Protein AF-A0A496ZMW5-F1 (afdb_monomer_lite)

Secondary structure (DSSP, 8-state):
-HHHHHHHHHHHHHHTT-------------PPPEEEEETTEEEEE-TT-B--PPTTSB---B-----PPPTT-----------S--PPPS---BPBPPPP--TT--SPPPP--

Radius of gyration: 25.88 Å; chains: 1; bounding box: 64×38×68 Å

Structure (mmCIF, N/CA/C/O backbone):
data_AF-A0A496ZMW5-F1
#
_entry.id   AF-A0A496ZMW5-F1
#
loop_
_atom_site.group_PDB
_atom_site.id
_atom_site.type_symbol
_atom_site.label_atom_id
_atom_site.label_alt_id
_atom_site.label_comp_id
_atom_site.label_asym_id
_atom_site.label_entity_id
_atom_site.label_seq_id
_atom_site.pdbx_PDB_ins_code
_atom_site.Cartn_x
_atom_site.Cartn_y
_atom_site.Cartn_z
_atom_site.occupancy
_atom_site.B_iso_or_equiv
_atom_site.auth_seq_id
_atom_site.auth_comp_id
_atom_site.auth_asym_id
_atom_site.auth_atom_id
_atom_site.pdbx_PDB_model_num
ATOM 1 N N . MET A 1 1 ? -42.499 6.855 49.087 1.00 63.47 1 MET A N 1
ATOM 2 C CA . MET A 1 1 ? -41.983 5.873 48.098 1.00 63.47 1 MET A CA 1
ATOM 3 C C . MET A 1 1 ? -41.875 6.450 46.686 1.00 63.47 1 MET A C 1
ATOM 5 O O . MET A 1 1 ? -40.807 6.324 46.108 1.00 63.47 1 MET A O 1
ATOM 9 N N . LYS A 1 2 ? -42.891 7.157 46.163 1.00 68.12 2 LYS A N 1
ATOM 10 C CA . LYS A 1 2 ? -42.896 7.725 44.794 1.00 68.12 2 LYS A CA 1
ATOM 11 C C . LYS A 1 2 ? -41.711 8.662 44.465 1.00 68.12 2 LYS A C 1
ATOM 13 O O . LYS A 1 2 ? -41.070 8.460 43.444 1.00 68.12 2 LYS A O 1
ATOM 18 N N . CYS A 1 3 ? -41.337 9.591 45.359 1.00 74.06 3 CYS A N 1
ATOM 19 C CA . CYS A 1 3 ? -40.168 10.468 45.137 1.00 74.06 3 CYS A CA 1
ATOM 20 C C . CYS A 1 3 ? -38.831 9.720 45.021 1.00 74.06 3 CYS A C 1
ATOM 22 O O . CYS A 1 3 ? -37.995 10.101 44.215 1.00 74.06 3 CYS A O 1
ATOM 24 N N . LYS A 1 4 ? -38.620 8.649 45.800 1.00 75.12 4 LYS A N 1
ATOM 25 C CA . LYS A 1 4 ? -37.361 7.882 45.761 1.00 75.12 4 LYS A CA 1
ATOM 26 C C . LYS A 1 4 ? -37.216 7.093 44.453 1.00 75.12 4 LYS A C 1
ATOM 28 O O . LYS A 1 4 ? -36.113 6.963 43.941 1.00 75.12 4 LYS A O 1
ATOM 33 N N . VAL A 1 5 ? -38.337 6.617 43.903 1.00 82.50 5 VAL A N 1
ATOM 34 C CA . VAL A 1 5 ? -38.381 5.906 42.615 1.00 82.50 5 VAL A CA 1
ATOM 35 C C . VAL A 1 5 ? -38.111 6.859 41.448 1.00 82.50 5 VAL A C 1
ATOM 37 O O . VAL A 1 5 ? -37.302 6.538 40.587 1.00 82.50 5 VAL A O 1
ATOM 40 N N . LEU A 1 6 ? -38.707 8.057 41.454 1.00 83.25 6 LEU A N 1
ATOM 41 C CA . LEU A 1 6 ? -38.413 9.095 40.455 1.00 83.25 6 LEU A CA 1
ATOM 42 C C . LEU A 1 6 ? -36.934 9.511 40.460 1.00 83.25 6 LEU A C 1
ATOM 44 O O . LEU A 1 6 ? -36.353 9.720 39.399 1.00 83.25 6 LEU A O 1
ATOM 48 N N . LEU A 1 7 ? -36.315 9.574 41.641 1.00 85.62 7 LEU A N 1
ATOM 49 C CA . LEU A 1 7 ? -34.904 9.932 41.788 1.00 85.62 7 LEU A CA 1
ATOM 50 C C . LEU A 1 7 ? -33.975 8.832 41.235 1.00 85.62 7 LEU A C 1
ATOM 52 O O . LEU A 1 7 ? -33.025 9.138 40.521 1.00 85.62 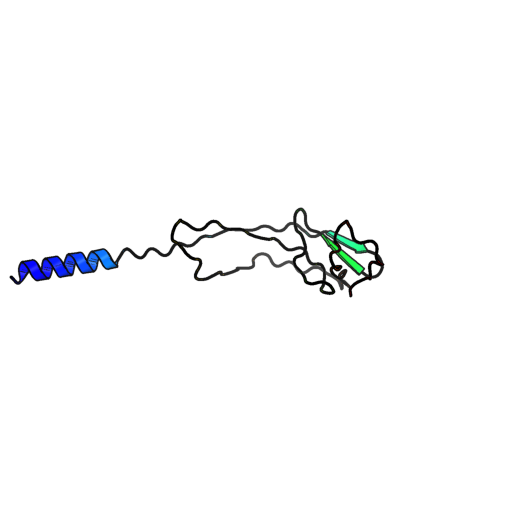7 LEU A O 1
ATOM 56 N N . LEU A 1 8 ? -34.292 7.552 41.474 1.00 84.38 8 LEU A N 1
ATOM 57 C CA . LEU A 1 8 ? -33.554 6.414 40.904 1.00 84.38 8 LEU A CA 1
ATOM 58 C C . LEU A 1 8 ? -33.661 6.342 39.374 1.00 84.38 8 LEU A C 1
ATOM 60 O O . LEU A 1 8 ? -32.657 6.093 38.710 1.00 84.38 8 LEU A O 1
ATOM 64 N N . ILE A 1 9 ? -34.846 6.603 38.812 1.00 84.69 9 ILE A N 1
ATOM 65 C CA . ILE A 1 9 ? -35.045 6.662 37.355 1.00 84.69 9 ILE A CA 1
ATOM 66 C C . ILE A 1 9 ? -34.234 7.814 36.755 1.00 84.69 9 ILE A C 1
ATOM 68 O O . ILE A 1 9 ? -33.583 7.623 35.734 1.00 84.69 9 ILE A O 1
ATOM 72 N N . GLY A 1 10 ? -34.217 8.980 37.411 1.00 84.19 10 GLY A N 1
ATOM 73 C CA . GLY A 1 10 ? -33.414 10.127 36.984 1.00 84.19 10 GLY A CA 1
ATOM 74 C C . GLY A 1 10 ? -31.915 9.821 36.941 1.00 84.19 10 GLY A C 1
ATOM 75 O O . GLY A 1 10 ? -31.271 10.098 35.933 1.00 84.19 10 GLY A O 1
ATOM 76 N N . ILE A 1 11 ? -31.374 9.176 37.982 1.00 82.75 11 ILE A N 1
ATOM 77 C CA . ILE A 1 11 ? -29.957 8.770 38.032 1.00 82.75 11 ILE A CA 1
ATOM 78 C C . ILE A 1 11 ? -29.634 7.770 36.912 1.00 82.75 11 ILE A C 1
ATOM 80 O O . ILE A 1 11 ? -28.630 7.927 36.216 1.00 82.75 11 ILE A O 1
ATOM 84 N N . PHE A 1 12 ? -30.500 6.776 36.695 1.00 79.75 12 PHE A N 1
ATOM 85 C CA . PHE A 1 12 ? -30.311 5.779 35.639 1.00 79.75 12 PHE A CA 1
ATOM 86 C C . PHE A 1 12 ? -30.370 6.404 34.234 1.00 79.75 12 PHE A C 1
ATOM 88 O O . PHE A 1 12 ? -29.567 6.049 33.374 1.00 79.75 12 PHE A O 1
ATOM 95 N N . LEU A 1 13 ? -31.248 7.394 34.021 1.00 77.69 13 LEU A N 1
ATOM 96 C CA . LEU A 1 13 ? -31.320 8.153 32.767 1.00 77.69 13 LEU A CA 1
ATOM 97 C C . LEU A 1 13 ? -30.039 8.956 32.508 1.00 77.69 13 LEU A C 1
ATOM 99 O O . LEU A 1 13 ? -29.566 9.004 31.377 1.00 77.69 13 LEU A O 1
ATOM 103 N N . THR A 1 14 ? -29.461 9.569 33.545 1.00 72.38 14 THR A N 1
ATOM 104 C CA . THR A 1 14 ? -28.223 10.352 33.402 1.00 72.38 14 THR A CA 1
ATOM 105 C C . THR A 1 14 ? -26.984 9.487 33.163 1.00 72.38 14 THR A C 1
ATOM 107 O O . THR A 1 14 ? -26.097 9.908 32.426 1.00 72.38 14 THR A O 1
ATOM 110 N N . LEU A 1 15 ? -26.933 8.266 33.715 1.00 68.94 15 LEU A N 1
ATOM 111 C CA . LEU A 1 15 ? -25.823 7.323 33.502 1.00 68.94 15 LEU A CA 1
ATOM 112 C C . LEU A 1 15 ? -25.786 6.752 32.074 1.00 68.94 15 LEU A C 1
ATOM 114 O O . LEU A 1 15 ? -24.717 6.409 31.582 1.00 68.94 15 LEU A O 1
ATOM 118 N N . GLY A 1 16 ? -26.936 6.652 31.400 1.00 65.25 16 GLY A N 1
ATOM 119 C CA . GLY A 1 16 ? -27.018 6.136 30.029 1.00 65.25 16 GLY A CA 1
ATOM 120 C C . GLY A 1 16 ? -26.512 7.102 28.949 1.00 65.25 16 GLY A C 1
ATOM 121 O O . GLY A 1 16 ? -26.312 6.686 27.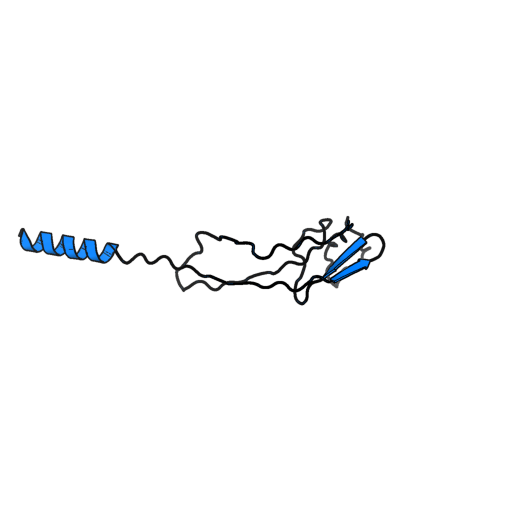812 1.00 65.25 16 GLY A O 1
ATOM 122 N N . LEU A 1 17 ? -26.294 8.380 29.282 1.00 62.75 17 LEU A N 1
ATOM 123 C CA . LEU A 1 17 ? -25.915 9.423 28.319 1.00 62.75 17 LEU A CA 1
ATOM 124 C C . LEU A 1 17 ? -24.400 9.530 28.067 1.00 62.75 17 LEU A C 1
ATOM 126 O O . LEU A 1 17 ? -23.985 10.353 27.256 1.00 62.75 17 LEU A O 1
ATOM 130 N N . THR A 1 18 ? -23.559 8.723 28.720 1.00 58.94 18 THR A N 1
ATOM 131 C CA . THR A 1 18 ? -22.090 8.849 28.629 1.00 58.94 18 THR A CA 1
ATOM 132 C C . THR A 1 18 ? -21.428 7.932 27.595 1.00 58.94 18 THR A C 1
ATOM 134 O O . THR A 1 18 ? -20.238 7.643 27.709 1.00 58.94 18 THR A O 1
ATOM 137 N N . LEU A 1 19 ? -22.153 7.465 26.576 1.00 60.53 19 LEU A N 1
ATOM 138 C CA . LEU A 1 19 ? -21.554 6.718 25.464 1.00 60.53 19 LEU A CA 1
ATOM 139 C C . LEU A 1 19 ? -20.906 7.690 24.465 1.00 60.53 19 LEU A C 1
ATOM 141 O O . LEU A 1 19 ? -21.515 8.079 23.471 1.00 60.53 19 LEU A O 1
ATOM 145 N N . PHE A 1 20 ? -19.666 8.099 24.735 1.00 63.97 20 PHE A N 1
ATOM 146 C CA . PHE A 1 20 ? -18.839 8.811 23.761 1.00 63.97 20 PHE A CA 1
ATOM 147 C C . PHE A 1 20 ? -18.140 7.795 22.853 1.00 63.97 20 PHE A C 1
ATOM 149 O O . PHE A 1 20 ? -17.287 7.041 23.309 1.00 63.97 20 PHE A O 1
ATOM 156 N N . ALA A 1 21 ? -18.503 7.765 21.570 1.00 70.81 21 ALA A N 1
ATOM 157 C CA . ALA A 1 21 ? -17.736 7.046 20.558 1.00 70.81 21 ALA A CA 1
ATOM 158 C C . ALA A 1 21 ? -16.560 7.926 20.104 1.00 70.81 21 ALA A C 1
ATOM 160 O O . ALA A 1 21 ? -16.773 9.015 19.566 1.00 70.81 21 ALA A O 1
ATOM 161 N N . GLY A 1 22 ? -15.327 7.474 20.343 1.00 82.50 22 GLY A N 1
ATOM 162 C CA . GLY A 1 22 ? -14.121 8.144 19.863 1.00 82.50 22 GLY A CA 1
ATOM 163 C C . GLY A 1 22 ? -13.987 8.039 18.342 1.00 82.50 22 GLY A C 1
ATOM 164 O O . GLY A 1 22 ? -14.265 6.998 17.752 1.00 82.50 22 GLY A O 1
ATOM 165 N N . THR A 1 23 ? -13.559 9.122 17.690 1.00 90.31 23 THR A N 1
ATOM 166 C CA . THR A 1 23 ? -13.142 9.106 16.279 1.00 90.31 23 THR A CA 1
ATOM 167 C C . THR A 1 23 ? -11.698 9.576 16.194 1.00 90.31 23 THR A C 1
ATOM 169 O O . THR A 1 23 ? -11.343 10.608 16.761 1.00 90.31 23 THR A O 1
ATOM 172 N N . ILE A 1 24 ? -10.868 8.809 15.491 1.00 91.38 24 ILE A N 1
ATOM 173 C CA . ILE A 1 24 ? -9.470 9.143 15.226 1.00 91.38 24 ILE A CA 1
ATOM 174 C C . ILE A 1 24 ? -9.367 9.554 13.760 1.00 91.38 24 ILE A C 1
ATOM 176 O O . ILE A 1 24 ? -9.637 8.749 12.869 1.00 91.38 24 ILE A O 1
ATOM 180 N N . GLU A 1 25 ? -8.954 10.796 13.512 1.00 93.88 25 GLU A N 1
ATOM 181 C CA . GLU A 1 25 ? -8.761 11.325 12.163 1.00 93.88 25 GLU A CA 1
ATOM 182 C C . GLU A 1 25 ? -7.282 11.596 11.890 1.00 93.88 25 GLU A C 1
ATOM 184 O O . GLU A 1 25 ? -6.605 12.287 12.652 1.00 93.88 25 GLU A O 1
ATOM 189 N N . HIS A 1 26 ? -6.785 11.079 10.766 1.00 94.69 26 HIS A N 1
ATOM 190 C CA . HIS A 1 26 ? -5.438 11.358 10.280 1.00 94.69 26 HIS A CA 1
ATOM 191 C C . HIS A 1 26 ? -5.459 11.728 8.802 1.00 94.69 26 HIS A C 1
ATOM 193 O O . HIS A 1 26 ? -6.100 11.069 7.983 1.00 94.69 26 HIS A O 1
ATOM 199 N N . LEU A 1 27 ? -4.703 12.772 8.463 1.00 94.88 27 LEU A N 1
ATOM 200 C CA . LEU A 1 27 ? -4.460 13.185 7.089 1.00 94.88 27 LEU A CA 1
ATOM 201 C C . LEU A 1 27 ? -3.104 12.651 6.624 1.00 94.88 27 LEU A C 1
ATOM 203 O O . LEU A 1 27 ? -2.080 12.883 7.268 1.00 94.88 27 LEU A O 1
ATOM 207 N N . TYR A 1 28 ? -3.097 11.967 5.481 1.00 93.50 28 TYR A N 1
ATOM 208 C CA . TYR A 1 28 ? -1.880 11.467 4.852 1.00 93.50 28 TYR A CA 1
ATOM 209 C C . TYR A 1 28 ? -1.630 12.174 3.529 1.00 93.50 28 TYR A C 1
ATOM 211 O O . TYR A 1 28 ? -2.522 12.287 2.691 1.00 93.50 28 TYR A O 1
ATOM 219 N N . HIS A 1 29 ? -0.382 12.589 3.339 1.00 91.31 29 HIS A N 1
ATOM 220 C CA . HIS A 1 29 ? 0.106 13.144 2.085 1.00 91.31 29 HIS A CA 1
ATOM 221 C C . HIS A 1 29 ? 0.959 12.120 1.336 1.00 91.31 29 HIS A C 1
ATOM 223 O O . HIS A 1 29 ? 1.647 11.293 1.955 1.00 91.31 29 HIS A O 1
ATOM 229 N N . PHE A 1 30 ? 0.878 12.205 0.011 1.00 91.25 30 PHE A N 1
ATOM 230 C CA . PHE A 1 30 ? 1.656 11.443 -0.952 1.00 91.25 30 PHE A CA 1
ATOM 231 C C . PHE A 1 30 ? 2.371 12.438 -1.863 1.00 91.25 30 PHE A C 1
ATOM 233 O O . PHE A 1 30 ? 1.733 13.342 -2.403 1.00 91.25 30 PHE A O 1
ATOM 240 N N . ASP A 1 31 ? 3.681 12.269 -2.009 1.00 90.19 31 ASP A N 1
ATOM 241 C CA . ASP A 1 31 ? 4.481 13.060 -2.942 1.00 90.19 31 ASP A CA 1
ATOM 242 C C . ASP A 1 31 ? 4.226 12.612 -4.388 1.00 90.19 31 ASP A C 1
ATOM 244 O O . ASP A 1 31 ? 3.603 11.581 -4.631 1.00 90.19 31 ASP A O 1
ATOM 248 N N . ALA A 1 32 ? 4.722 13.357 -5.376 1.00 91.06 32 ALA A N 1
ATOM 249 C CA . ALA A 1 32 ? 4.676 12.887 -6.758 1.00 91.06 32 ALA A CA 1
ATOM 250 C C . ALA A 1 32 ? 5.505 11.589 -6.906 1.00 91.06 32 ALA A C 1
ATOM 252 O O . ALA A 1 32 ? 6.656 11.554 -6.455 1.00 91.06 32 ALA A O 1
ATOM 253 N N . PRO A 1 33 ? 4.959 10.526 -7.527 1.00 94.31 33 PRO A N 1
ATOM 254 C CA . PRO A 1 33 ? 5.710 9.300 -7.749 1.00 94.31 33 PRO A CA 1
ATOM 255 C C . PRO A 1 33 ? 6.791 9.511 -8.810 1.00 94.31 33 PRO A C 1
ATOM 257 O O . PRO A 1 33 ? 6.611 10.262 -9.771 1.00 94.31 33 PRO A O 1
ATOM 260 N N . LYS A 1 34 ? 7.906 8.798 -8.667 1.00 95.00 34 LYS A N 1
ATOM 261 C CA . LYS A 1 34 ? 8.902 8.647 -9.729 1.00 95.00 34 LYS A CA 1
ATOM 262 C C . LYS A 1 34 ? 8.556 7.403 -10.527 1.00 95.00 34 LYS A C 1
ATOM 264 O O . LYS A 1 34 ? 8.440 6.325 -9.951 1.00 95.00 34 LYS A O 1
ATOM 269 N N . ILE A 1 35 ? 8.412 7.563 -11.837 1.00 95.50 35 ILE A N 1
ATOM 270 C CA . ILE A 1 35 ? 8.192 6.455 -12.764 1.00 95.50 35 ILE A CA 1
ATOM 271 C C . ILE A 1 35 ? 9.398 6.376 -13.681 1.00 95.50 35 ILE A C 1
ATOM 273 O O . ILE A 1 35 ? 9.795 7.386 -14.265 1.00 95.50 35 ILE A O 1
ATOM 277 N N . TYR A 1 36 ? 9.992 5.196 -13.789 1.00 95.69 36 TYR A N 1
ATOM 278 C CA . TYR A 1 36 ? 11.158 4.983 -14.634 1.00 95.69 36 TYR A CA 1
ATOM 279 C C . TYR A 1 36 ? 11.134 3.583 -15.264 1.00 95.69 36 TYR A C 1
ATOM 281 O O . TYR A 1 36 ? 10.581 2.653 -14.666 1.00 95.69 36 TYR A O 1
ATOM 289 N N . PRO A 1 37 ? 11.694 3.426 -16.477 1.00 96.75 37 PRO A N 1
ATOM 290 C CA . PRO A 1 37 ? 11.775 2.130 -17.138 1.00 96.75 37 PRO A CA 1
ATOM 291 C C . PRO A 1 37 ? 12.739 1.196 -16.396 1.00 96.75 37 PRO A C 1
ATOM 293 O O . PRO A 1 37 ? 13.779 1.628 -15.892 1.00 96.75 37 PRO A O 1
ATOM 296 N N . TYR A 1 38 ? 12.390 -0.084 -16.340 1.00 96.06 38 TYR A N 1
ATOM 297 C CA . TYR A 1 38 ? 13.180 -1.158 -15.748 1.00 96.06 38 TYR A CA 1
ATOM 298 C C . TYR A 1 38 ? 12.932 -2.443 -16.547 1.00 96.06 38 TYR A C 1
ATOM 300 O O . TYR A 1 38 ? 11.861 -3.040 -16.434 1.00 96.06 38 TYR A O 1
ATOM 308 N N . ASP A 1 39 ? 13.910 -2.837 -17.364 1.00 93.81 39 ASP A N 1
ATOM 309 C CA . ASP A 1 39 ? 13.761 -3.876 -18.393 1.00 93.81 39 ASP A CA 1
ATOM 310 C C . ASP A 1 39 ? 12.521 -3.612 -19.278 1.00 93.81 39 ASP A C 1
ATOM 312 O O . ASP A 1 39 ? 12.349 -2.491 -19.762 1.00 93.81 39 ASP A O 1
ATOM 316 N N . ASP A 1 40 ? 11.642 -4.602 -19.458 1.00 95.12 40 ASP A N 1
ATOM 317 C CA . ASP A 1 40 ? 10.390 -4.491 -20.228 1.00 95.12 40 ASP A CA 1
ATOM 318 C C . ASP A 1 40 ? 9.215 -3.895 -19.416 1.00 95.12 40 ASP A C 1
ATOM 320 O O . ASP A 1 40 ? 8.054 -3.896 -19.848 1.00 95.12 40 ASP A O 1
ATOM 324 N N . TYR A 1 41 ? 9.501 -3.378 -18.218 1.00 97.44 41 TYR A N 1
ATOM 325 C CA . TYR A 1 41 ? 8.523 -2.862 -17.265 1.00 97.44 41 TYR A CA 1
AT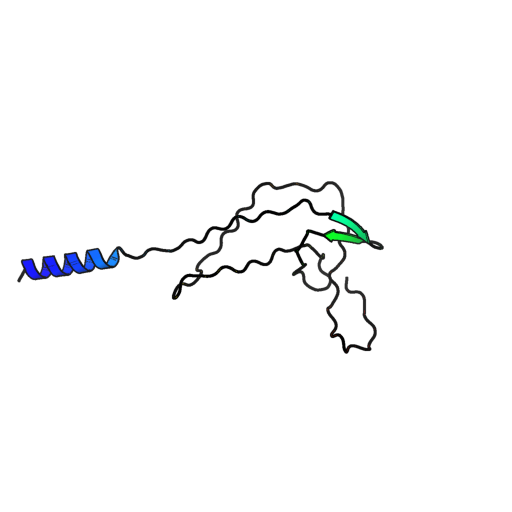OM 326 C C . TYR A 1 41 ? 8.831 -1.421 -16.840 1.00 97.44 41 TYR A C 1
ATOM 328 O O . TYR A 1 41 ? 9.815 -0.794 -17.227 1.00 97.44 41 TYR A O 1
ATOM 336 N N . HIS A 1 42 ? 7.962 -0.888 -15.990 1.00 97.75 42 HIS A N 1
ATOM 337 C CA . HIS A 1 42 ? 8.092 0.390 -15.315 1.00 97.75 42 HIS A CA 1
ATOM 338 C C . HIS A 1 42 ? 8.038 0.165 -13.811 1.00 97.75 42 HIS A C 1
ATOM 340 O O . HIS A 1 42 ? 7.165 -0.547 -13.306 1.00 97.75 42 HIS A O 1
ATOM 346 N N . LYS A 1 43 ? 8.938 0.817 -13.082 1.00 96.56 43 LYS A N 1
ATOM 347 C CA . LYS A 1 43 ? 8.875 0.890 -11.623 1.00 96.56 43 LYS A CA 1
ATOM 348 C C . LYS A 1 43 ? 8.272 2.213 -11.193 1.00 96.56 43 LYS A C 1
ATOM 350 O O . LYS A 1 43 ? 8.543 3.253 -11.794 1.00 96.56 43 LYS A O 1
ATOM 355 N N . ILE A 1 44 ? 7.454 2.150 -10.145 1.00 95.94 44 ILE A N 1
ATOM 356 C CA . ILE A 1 44 ? 6.848 3.313 -9.502 1.00 95.94 44 ILE A CA 1
ATOM 357 C C . ILE A 1 44 ? 7.372 3.388 -8.074 1.00 95.94 44 ILE A C 1
ATOM 359 O O . ILE A 1 44 ? 7.121 2.501 -7.262 1.00 95.94 44 ILE A O 1
ATOM 363 N N . GLU A 1 45 ? 8.060 4.476 -7.753 1.00 95.06 45 GLU A N 1
ATOM 364 C CA . GLU A 1 45 ? 8.626 4.705 -6.428 1.00 95.06 45 GLU A CA 1
ATOM 365 C C . GLU A 1 45 ? 8.090 5.981 -5.791 1.00 95.06 45 GLU A C 1
ATOM 367 O O . GLU A 1 45 ? 7.924 7.019 -6.436 1.00 95.06 45 GLU A O 1
ATOM 372 N N . MET A 1 46 ? 7.864 5.910 -4.482 1.00 95.19 46 MET A N 1
ATOM 373 C CA . MET A 1 46 ? 7.534 7.049 -3.633 1.00 95.19 46 MET A CA 1
ATOM 374 C C . MET A 1 46 ? 8.376 6.961 -2.362 1.00 95.19 46 MET A C 1
ATOM 376 O O . MET A 1 46 ? 8.546 5.880 -1.798 1.00 95.19 46 MET A O 1
ATOM 380 N N . ASN A 1 47 ? 8.910 8.096 -1.910 1.00 91.88 47 ASN A N 1
ATOM 381 C CA . ASN A 1 47 ? 9.854 8.138 -0.795 1.00 91.88 47 ASN A CA 1
ATOM 382 C C . ASN A 1 47 ? 9.264 7.502 0.474 1.00 91.88 47 ASN A C 1
ATOM 384 O O . ASN A 1 47 ? 8.262 7.976 1.003 1.00 91.88 47 ASN A O 1
ATOM 388 N N . GLY A 1 48 ? 9.918 6.457 0.987 1.00 90.50 48 GLY A N 1
ATOM 389 C CA . GLY A 1 48 ? 9.525 5.792 2.234 1.00 90.50 48 GLY A CA 1
ATOM 390 C C . GLY A 1 48 ? 8.286 4.896 2.133 1.00 90.50 48 GLY A C 1
ATOM 391 O O . GLY A 1 48 ? 7.781 4.458 3.165 1.00 90.50 48 GLY A O 1
ATOM 392 N N . LEU A 1 49 ? 7.785 4.621 0.925 1.00 95.12 49 LEU A N 1
ATOM 393 C CA . LEU A 1 49 ? 6.702 3.665 0.701 1.00 95.12 49 LEU A CA 1
ATOM 394 C C . LEU A 1 49 ? 7.265 2.338 0.188 1.00 95.12 49 LEU A C 1
ATOM 396 O O . LEU A 1 49 ? 8.268 2.300 -0.518 1.00 95.12 49 LEU A O 1
ATOM 400 N N . MET A 1 50 ? 6.586 1.246 0.532 1.00 92.38 50 MET A N 1
ATOM 401 C CA . MET A 1 50 ? 6.913 -0.107 0.075 1.00 92.38 50 MET A CA 1
ATOM 402 C C . MET A 1 50 ? 5.671 -0.755 -0.527 1.00 92.38 50 MET A C 1
ATOM 404 O O . MET A 1 50 ? 4.549 -0.388 -0.179 1.00 92.38 50 MET A O 1
ATOM 408 N N . SER A 1 51 ? 5.845 -1.736 -1.409 1.00 93.94 51 SER A N 1
ATOM 409 C CA . SER A 1 51 ? 4.706 -2.464 -1.965 1.00 93.94 51 SER A CA 1
ATOM 410 C C . SER A 1 51 ? 4.201 -3.557 -1.023 1.00 93.94 51 SER A C 1
ATOM 412 O O . SER A 1 51 ? 4.963 -4.407 -0.552 1.00 93.94 51 SER A O 1
ATOM 414 N N . ILE A 1 52 ? 2.884 -3.597 -0.816 1.00 94.19 52 ILE A N 1
ATOM 415 C CA . ILE A 1 52 ? 2.189 -4.678 -0.098 1.00 94.19 52 ILE A CA 1
ATOM 416 C C . ILE A 1 52 ? 1.475 -5.659 -1.040 1.00 94.19 52 ILE A C 1
ATOM 418 O O . ILE A 1 52 ? 0.786 -6.551 -0.553 1.00 94.19 52 ILE A O 1
ATOM 422 N N . SER A 1 53 ? 1.663 -5.532 -2.360 1.00 94.31 53 SER A N 1
ATOM 423 C CA . SER A 1 53 ? 1.061 -6.422 -3.363 1.00 94.31 53 SER A CA 1
ATOM 424 C C . SER A 1 53 ? 1.485 -7.882 -3.154 1.00 94.31 53 SER A C 1
ATOM 426 O O . SER A 1 53 ? 2.455 -8.168 -2.434 1.00 94.31 53 SER A O 1
ATOM 428 N N . LYS A 1 54 ? 0.787 -8.833 -3.769 1.00 96.00 54 LYS A N 1
ATOM 429 C CA . LYS A 1 54 ? 1.231 -10.237 -3.791 1.00 96.00 54 LYS A CA 1
ATOM 430 C C . LYS A 1 54 ? 2.275 -10.456 -4.892 1.00 96.00 54 LYS A C 1
ATOM 432 O O . LYS A 1 54 ? 2.342 -9.657 -5.820 1.00 96.00 54 LYS A O 1
ATOM 437 N N . PRO A 1 55 ? 3.096 -11.518 -4.815 1.00 96.94 55 PRO A N 1
ATOM 438 C CA . PRO A 1 55 ? 4.002 -11.854 -5.908 1.00 96.94 55 PRO A CA 1
ATOM 439 C C . PRO A 1 55 ? 3.255 -12.042 -7.241 1.00 96.94 55 PRO A C 1
ATOM 441 O O . PRO A 1 55 ? 2.201 -12.676 -7.243 1.00 96.94 55 PRO A O 1
ATOM 444 N N . GLY A 1 56 ? 3.792 -11.491 -8.332 1.00 96.88 56 GLY A N 1
ATOM 445 C CA . GLY A 1 56 ? 3.170 -11.450 -9.667 1.00 96.88 56 GLY A CA 1
ATOM 446 C C . GLY A 1 56 ? 2.217 -10.265 -9.881 1.00 96.88 56 GLY A C 1
ATOM 447 O O . GLY A 1 56 ? 2.051 -9.789 -10.996 1.00 96.88 56 GLY A O 1
ATOM 448 N N . GLU A 1 57 ? 1.635 -9.700 -8.819 1.00 96.94 57 GLU A N 1
ATOM 449 C CA . GLU A 1 57 ? 0.818 -8.488 -8.949 1.00 96.94 57 GLU A CA 1
ATOM 450 C C . GLU A 1 57 ? 1.704 -7.245 -9.170 1.00 96.94 57 GLU A C 1
ATOM 452 O O . GLU A 1 57 ? 2.844 -7.210 -8.692 1.00 96.94 57 GLU A O 1
ATOM 457 N N . PRO A 1 58 ? 1.180 -6.183 -9.814 1.00 96.94 58 PRO A N 1
ATOM 458 C CA . PRO A 1 58 ? 1.877 -4.908 -9.962 1.00 96.94 58 PRO A CA 1
ATOM 459 C C . PRO A 1 58 ? 2.479 -4.386 -8.651 1.00 96.94 58 PRO A C 1
ATOM 461 O O . PRO A 1 58 ? 1.785 -4.225 -7.636 1.00 96.94 58 PRO A O 1
ATOM 464 N N . GLU A 1 59 ? 3.773 -4.075 -8.671 1.00 96.69 59 GLU A N 1
ATOM 465 C CA . GLU A 1 59 ? 4.496 -3.514 -7.534 1.00 96.69 59 GLU A CA 1
ATOM 466 C C . GLU A 1 59 ? 4.172 -2.020 -7.371 1.00 96.69 59 GLU A C 1
ATOM 468 O O . GLU A 1 59 ? 4.870 -1.141 -7.871 1.00 96.69 59 GLU A O 1
ATOM 473 N N . LEU A 1 60 ? 3.076 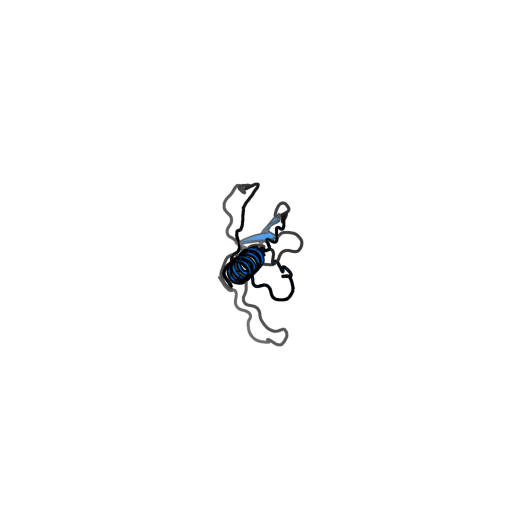-1.725 -6.665 1.00 95.94 60 LEU A N 1
ATOM 474 C CA . LEU A 1 60 ? 2.646 -0.352 -6.389 1.00 95.94 60 LEU A CA 1
ATOM 475 C C . LEU A 1 60 ? 3.077 0.117 -4.988 1.00 95.94 60 LEU A C 1
ATOM 477 O O . LEU A 1 60 ? 2.940 -0.645 -4.021 1.00 95.94 60 LEU A O 1
ATOM 481 N N . PRO A 1 61 ? 3.543 1.373 -4.837 1.00 95.75 61 PRO A N 1
ATOM 482 C CA . PRO A 1 61 ? 3.920 1.925 -3.541 1.00 95.75 61 PRO A CA 1
ATOM 483 C C . PRO A 1 61 ? 2.695 2.044 -2.632 1.00 95.75 61 PRO A C 1
ATOM 485 O O . PRO A 1 61 ? 1.661 2.592 -3.006 1.00 95.75 61 PRO A O 1
ATOM 488 N N . SER A 1 62 ? 2.816 1.533 -1.411 1.00 95.19 62 SER A N 1
ATOM 489 C CA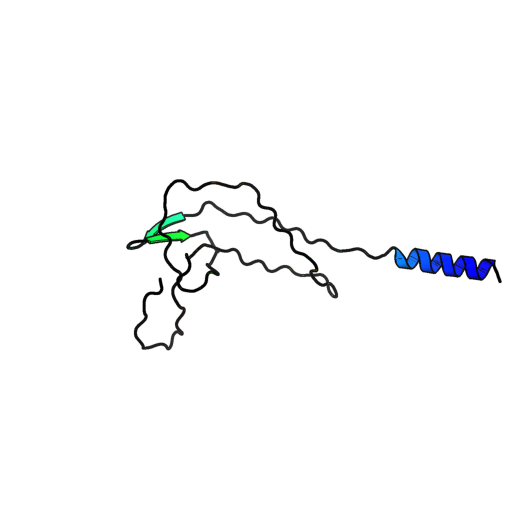 . SER A 1 62 ? 1.751 1.529 -0.412 1.00 95.19 62 SER A CA 1
ATOM 490 C C . SER A 1 62 ? 2.244 2.127 0.900 1.00 95.19 62 SER A C 1
ATOM 492 O O . SER A 1 62 ? 3.393 1.942 1.309 1.00 95.19 62 SER A O 1
ATOM 494 N N . LYS A 1 63 ? 1.363 2.868 1.575 1.00 92.88 63 LYS A N 1
ATOM 495 C CA . LYS A 1 63 ? 1.650 3.478 2.874 1.00 92.88 63 LYS A CA 1
ATOM 496 C C . LYS A 1 63 ? 0.960 2.680 3.972 1.00 92.88 63 LYS A C 1
ATOM 498 O O . LYS A 1 63 ? -0.246 2.808 4.166 1.00 92.88 63 LYS A O 1
ATOM 503 N N . SER A 1 64 ? 1.729 1.863 4.683 1.00 92.25 64 SER A N 1
ATOM 504 C CA . SER A 1 64 ? 1.240 1.165 5.871 1.00 92.25 64 SER A CA 1
ATOM 505 C C . SER A 1 64 ? 1.032 2.159 7.008 1.00 92.25 64 SER A C 1
ATOM 507 O O . SER A 1 64 ? 1.914 2.961 7.316 1.00 92.25 64 SER A O 1
ATOM 509 N N . VAL A 1 65 ? -0.141 2.107 7.630 1.00 91.62 65 VAL A N 1
ATOM 510 C CA . VAL A 1 65 ? -0.541 3.011 8.707 1.00 91.62 65 VAL A CA 1
ATOM 511 C C . VAL A 1 65 ? -0.821 2.194 9.962 1.00 91.62 65 VAL A C 1
ATOM 513 O O . VAL A 1 65 ? -1.535 1.196 9.910 1.00 91.62 65 VAL A O 1
ATOM 516 N N . GLN A 1 66 ? -0.282 2.646 11.093 1.00 92.06 66 GLN A N 1
ATOM 517 C CA . GLN A 1 66 ? -0.570 2.099 12.413 1.00 92.06 66 GLN A CA 1
ATOM 518 C C . GLN A 1 66 ? -1.128 3.216 13.293 1.00 92.06 66 GLN A C 1
ATOM 520 O O . GLN A 1 66 ? -0.477 4.243 13.477 1.00 92.06 66 GLN A O 1
ATOM 525 N N . LEU A 1 67 ? -2.340 3.017 13.811 1.00 92.88 67 LEU A N 1
ATOM 526 C CA . LEU A 1 67 ? -3.033 3.973 14.673 1.00 92.88 67 LEU A CA 1
ATOM 527 C C . LEU A 1 67 ? -3.205 3.376 16.064 1.00 92.88 67 LEU A C 1
ATOM 529 O O . LEU A 1 67 ? -3.637 2.232 16.201 1.00 92.88 67 LEU A O 1
ATOM 533 N N . LEU A 1 68 ? -2.860 4.155 17.088 1.00 92.12 68 LEU A N 1
ATOM 534 C CA . LEU A 1 68 ? -3.084 3.777 18.478 1.00 92.12 68 LEU A CA 1
ATOM 535 C C . LEU A 1 68 ? -4.524 4.094 18.864 1.00 92.12 68 LEU A C 1
ATOM 537 O O . LEU A 1 68 ? -4.986 5.216 18.669 1.00 92.12 68 LEU A O 1
ATOM 541 N N . LEU A 1 69 ? -5.205 3.105 19.433 1.00 91.62 69 LEU A N 1
ATOM 542 C CA . LEU A 1 69 ? -6.531 3.284 20.009 1.00 91.62 69 LEU A CA 1
ATOM 543 C C . LEU A 1 69 ? -6.410 3.596 21.507 1.00 91.62 69 LEU A C 1
ATOM 545 O O . LEU A 1 69 ? -5.469 3.111 22.150 1.00 91.62 69 LEU A O 1
ATOM 549 N N . PRO A 1 70 ? -7.347 4.367 22.085 1.00 89.00 70 PRO A N 1
ATOM 550 C CA . PRO A 1 70 ? -7.433 4.522 23.527 1.00 89.00 70 PRO A CA 1
ATOM 551 C C . PRO A 1 70 ? -7.557 3.163 24.241 1.00 89.00 70 PRO A C 1
ATOM 553 O O . PRO A 1 70 ? -8.140 2.219 23.695 1.00 89.00 70 PRO A O 1
ATOM 556 N N . PRO A 1 71 ? -7.022 3.028 25.467 1.00 89.56 71 PRO A N 1
ATOM 557 C CA . PRO A 1 71 ? -7.122 1.785 26.221 1.00 89.56 71 PRO A CA 1
ATOM 558 C C . PRO A 1 71 ? -8.580 1.352 26.419 1.00 89.56 71 PRO A C 1
ATOM 560 O O . PRO A 1 71 ? -9.400 2.124 26.906 1.00 89.56 71 PRO A O 1
ATOM 563 N N . GLY A 1 72 ? -8.886 0.098 26.079 1.00 90.62 72 GLY A N 1
ATOM 564 C CA . GLY A 1 72 ? -10.234 -0.465 26.204 1.00 90.62 72 GLY A CA 1
ATOM 565 C C . GLY A 1 72 ? -11.162 -0.198 25.014 1.00 90.62 72 GLY A C 1
ATOM 566 O O . GLY A 1 72 ? -12.282 -0.703 25.019 1.00 90.62 72 GLY A O 1
ATOM 567 N N . GLU A 1 73 ? -10.711 0.532 23.990 1.00 89.19 73 GLU A N 1
ATOM 568 C CA . GLU A 1 73 ? -11.483 0.764 22.766 1.00 89.19 73 GLU A CA 1
ATOM 569 C C . GLU A 1 73 ? -11.124 -0.214 21.637 1.00 89.19 73 GLU A C 1
ATOM 571 O O . GLU A 1 73 ? -10.018 -0.754 21.559 1.00 89.19 73 GLU A O 1
ATOM 576 N N . GLN A 1 74 ? -12.077 -0.415 20.724 1.00 91.31 74 GLN A N 1
ATOM 577 C CA . GLN A 1 74 ? -11.916 -1.209 19.509 1.00 91.31 74 GLN A CA 1
ATOM 578 C C . GLN A 1 74 ? -12.378 -0.398 18.296 1.00 91.31 74 GLN A C 1
ATOM 580 O O . GLN A 1 74 ? -13.428 0.242 18.328 1.00 91.31 74 GLN A O 1
ATOM 585 N N . ALA A 1 75 ? -11.622 -0.468 17.199 1.00 92.50 75 ALA A N 1
ATOM 586 C CA . ALA A 1 75 ? -12.043 0.116 15.933 1.00 92.50 75 ALA A CA 1
ATOM 587 C C . ALA A 1 75 ? -13.230 -0.673 15.359 1.00 92.50 75 ALA A C 1
ATOM 589 O O . ALA A 1 75 ? -13.087 -1.835 14.979 1.00 92.50 75 ALA A O 1
ATOM 590 N N . VAL A 1 76 ? -14.397 -0.031 15.292 1.00 93.75 76 VAL A N 1
ATOM 591 C CA . VAL A 1 76 ? -15.631 -0.626 14.746 1.00 93.75 76 VAL A CA 1
ATOM 592 C C . VAL A 1 76 ? -15.820 -0.349 13.253 1.00 93.75 76 VAL A C 1
ATOM 594 O O . VAL A 1 76 ? -16.526 -1.087 12.572 1.00 93.75 76 VAL A O 1
ATOM 597 N N . SER A 1 77 ? -15.183 0.700 12.728 1.00 93.56 77 SER A N 1
ATOM 598 C CA . SER A 1 77 ? -15.268 1.093 11.321 1.00 93.56 77 SER A CA 1
ATOM 599 C C . SER A 1 77 ? -14.048 1.905 10.899 1.00 93.56 77 SER A C 1
ATOM 601 O O . SER A 1 77 ? -13.501 2.662 11.700 1.00 93.56 77 SER A O 1
ATOM 603 N N . ILE A 1 78 ? -13.667 1.794 9.626 1.00 93.69 78 ILE A N 1
ATOM 604 C CA . ILE A 1 78 ? -12.636 2.624 8.995 1.00 93.69 78 ILE A CA 1
ATOM 605 C C . ILE A 1 78 ? -13.237 3.235 7.732 1.00 93.69 78 ILE A C 1
ATOM 607 O O . ILE A 1 78 ? -13.774 2.513 6.893 1.00 93.69 78 ILE A O 1
ATOM 611 N N . THR A 1 79 ? -13.097 4.551 7.581 1.00 95.25 79 THR A N 1
ATOM 612 C CA . THR A 1 79 ? -13.512 5.282 6.380 1.00 95.25 79 THR A CA 1
ATOM 613 C C . THR A 1 79 ? -12.294 5.941 5.754 1.00 95.25 79 THR A C 1
ATOM 615 O O . THR A 1 79 ? -11.607 6.728 6.403 1.00 95.25 79 THR A O 1
ATOM 618 N N . VAL A 1 80 ? -12.032 5.638 4.483 1.00 95.25 80 VAL A N 1
ATOM 619 C CA . VAL A 1 80 ? -10.948 6.261 3.714 1.00 95.25 80 VAL A CA 1
ATOM 620 C C . VAL A 1 80 ? -11.553 7.2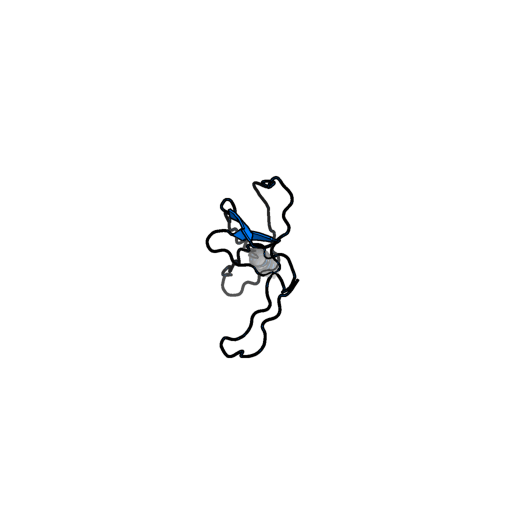81 2.758 1.00 95.25 80 VAL A C 1
ATOM 622 O O . VAL A 1 80 ? -12.378 6.937 1.915 1.00 95.25 80 VAL A O 1
ATOM 625 N N . ILE A 1 81 ? -11.141 8.543 2.892 1.00 95.88 81 ILE A N 1
ATOM 626 C CA . ILE A 1 81 ? -11.600 9.641 2.036 1.00 95.88 81 ILE A CA 1
ATOM 627 C C . ILE A 1 81 ? -10.436 10.084 1.153 1.00 95.88 81 ILE A C 1
ATOM 629 O O . ILE A 1 81 ? -9.467 10.673 1.633 1.00 95.88 81 ILE A O 1
ATOM 633 N N . TYR A 1 82 ? -10.543 9.823 -0.148 1.00 93.56 82 TYR A N 1
ATOM 634 C CA . TYR A 1 82 ? -9.556 10.270 -1.127 1.00 93.56 82 TYR A CA 1
ATOM 635 C C . TYR A 1 82 ? -9.745 11.756 -1.445 1.00 93.56 82 TYR A C 1
ATOM 637 O O . TYR A 1 82 ? -10.860 12.217 -1.690 1.00 93.56 82 TYR A O 1
ATOM 645 N N . LYS A 1 83 ? -8.645 12.512 -1.470 1.00 93.00 83 LYS A N 1
ATOM 646 C CA . LYS A 1 83 ? -8.615 13.926 -1.865 1.00 93.00 83 LYS A CA 1
ATOM 647 C C . LYS A 1 83 ? -7.469 14.158 -2.843 1.00 93.00 83 LYS A C 1
ATOM 649 O O . LYS A 1 83 ? -6.425 13.532 -2.708 1.00 93.00 83 LYS A O 1
ATOM 654 N N . GLY A 1 84 ? -7.661 15.071 -3.796 1.00 88.81 84 GLY A N 1
ATOM 655 C CA . GLY A 1 84 ? -6.604 15.470 -4.732 1.00 88.81 84 GLY A CA 1
ATOM 656 C C . GLY A 1 84 ? -6.171 14.346 -5.676 1.00 88.81 84 GLY A C 1
ATOM 657 O O . GLY A 1 84 ? -4.981 14.074 -5.795 1.00 88.81 84 GLY A O 1
ATOM 658 N N . LYS A 1 85 ? -7.134 13.671 -6.320 1.00 89.75 85 LYS A N 1
ATOM 659 C CA . LYS A 1 85 ? -6.833 12.685 -7.364 1.00 89.75 85 LYS A CA 1
ATOM 660 C C . LYS A 1 85 ? -6.057 13.372 -8.493 1.00 89.75 85 LYS A C 1
ATOM 662 O O . LYS A 1 85 ? -6.529 14.370 -9.028 1.00 89.75 85 LYS A O 1
ATOM 667 N N . ASN A 1 86 ? -4.910 12.806 -8.856 1.00 88.75 86 ASN A N 1
ATOM 668 C CA . ASN A 1 86 ? -4.118 13.225 -10.007 1.00 88.75 86 ASN A CA 1
ATOM 669 C C . ASN A 1 86 ? -3.982 12.035 -10.955 1.00 88.75 86 ASN A C 1
ATOM 671 O O . ASN A 1 86 ? -3.534 10.968 -10.533 1.00 88.75 86 ASN A O 1
ATOM 675 N N . ASP A 1 87 ? -4.383 12.214 -12.211 1.00 89.81 87 ASP A N 1
ATOM 676 C CA . ASP A 1 87 ? -4.211 11.194 -13.241 1.00 89.81 87 ASP A CA 1
ATOM 677 C C . ASP A 1 87 ? -2.789 11.283 -13.816 1.00 89.81 87 ASP A C 1
ATOM 679 O O . ASP A 1 87 ? -2.295 12.365 -14.137 1.00 89.81 87 ASP A O 1
ATOM 683 N N . LEU A 1 88 ? -2.116 10.136 -13.916 1.00 88.75 88 LEU A N 1
ATOM 684 C CA . LEU A 1 88 ? -0.779 10.018 -14.496 1.00 88.75 88 LEU A CA 1
ATOM 685 C C . LEU A 1 88 ? -0.945 9.701 -15.984 1.00 88.75 88 LEU A C 1
ATOM 687 O O . LEU A 1 88 ? -1.619 8.736 -16.335 1.00 88.75 88 LEU A O 1
ATOM 691 N N . SER A 1 89 ? -0.381 10.528 -16.863 1.00 89.31 89 SER A N 1
ATOM 692 C CA . SER A 1 89 ? -0.545 10.363 -18.308 1.00 89.31 89 SER A CA 1
ATOM 693 C C . SER A 1 89 ? 0.320 9.231 -18.856 1.00 89.31 89 SER A C 1
ATOM 695 O O . SER A 1 89 ? 1.525 9.223 -18.612 1.00 89.31 89 SER A O 1
ATOM 697 N N . GLY A 1 90 ? -0.263 8.373 -19.690 1.00 89.06 90 GLY A N 1
ATOM 698 C CA . GLY A 1 90 ? 0.439 7.303 -20.398 1.00 89.06 90 GLY A CA 1
ATOM 699 C C . GLY A 1 90 ? -0.088 5.918 -20.034 1.00 89.06 90 GLY A C 1
ATOM 700 O O . GLY A 1 90 ? -1.033 5.779 -19.260 1.00 89.06 90 GLY A O 1
ATOM 701 N N . GLU A 1 91 ? 0.538 4.900 -20.612 1.00 93.44 91 GLU A N 1
ATOM 702 C CA . GLU A 1 91 ? 0.290 3.495 -20.302 1.00 93.44 91 GLU A CA 1
ATOM 703 C C . GLU A 1 91 ? 1.570 2.899 -19.722 1.00 93.44 91 GLU A C 1
ATOM 705 O O . GLU A 1 91 ? 2.658 3.100 -20.265 1.00 93.44 91 GLU A O 1
ATOM 710 N N . TYR A 1 92 ? 1.447 2.185 -18.604 1.00 95.12 92 TYR A N 1
ATOM 711 C CA . TYR A 1 92 ? 2.594 1.648 -17.884 1.00 95.12 92 TYR A CA 1
ATOM 712 C C . TYR A 1 92 ? 2.422 0.152 -17.651 1.00 95.12 92 TYR A C 1
ATOM 714 O O . TYR A 1 92 ? 1.490 -0.279 -16.972 1.00 95.12 92 TYR A O 1
ATOM 722 N N . ASN A 1 93 ? 3.362 -0.632 -18.174 1.00 96.56 93 ASN A N 1
ATOM 723 C CA . ASN A 1 93 ? 3.525 -2.030 -17.796 1.00 96.56 93 ASN A CA 1
ATOM 724 C C . ASN A 1 93 ? 4.282 -2.091 -16.463 1.00 96.56 93 ASN A C 1
ATOM 726 O O . ASN A 1 93 ? 5.493 -1.893 -16.452 1.00 96.56 93 ASN A O 1
ATOM 730 N N . ILE A 1 94 ? 3.584 -2.257 -15.340 1.00 97.00 94 ILE A N 1
ATOM 731 C CA . ILE A 1 94 ? 4.193 -2.149 -14.006 1.00 97.00 94 ILE A CA 1
ATOM 732 C C . ILE A 1 94 ? 4.969 -3.413 -13.662 1.00 97.00 94 ILE A C 1
ATOM 734 O O . ILE A 1 94 ? 4.466 -4.518 -13.841 1.00 97.00 94 ILE A O 1
ATOM 738 N N . TYR A 1 95 ? 6.175 -3.236 -13.122 1.00 97.75 95 TYR A N 1
ATOM 739 C CA . TYR A 1 95 ? 7.020 -4.338 -12.681 1.00 97.75 95 TYR A CA 1
ATOM 740 C C . TYR A 1 95 ? 6.269 -5.226 -11.672 1.00 97.75 95 TYR A C 1
ATOM 742 O O . TYR A 1 95 ? 5.717 -4.701 -10.697 1.00 97.75 95 TYR A O 1
ATOM 750 N N . PRO A 1 96 ? 6.212 -6.552 -11.882 1.00 97.44 96 PRO A N 1
ATOM 751 C CA . PRO A 1 96 ? 5.517 -7.446 -10.973 1.00 97.44 96 PRO A CA 1
ATOM 752 C C . PRO A 1 96 ? 6.326 -7.621 -9.690 1.00 97.44 96 PRO A C 1
ATOM 754 O O . PRO A 1 96 ? 7.558 -7.734 -9.699 1.00 97.44 96 PRO A O 1
ATOM 757 N N . LYS A 1 97 ? 5.639 -7.681 -8.551 1.00 97.00 97 LYS A N 1
ATOM 758 C CA . LYS A 1 97 ? 6.303 -7.920 -7.274 1.00 97.00 97 LYS A CA 1
ATOM 759 C C . LYS A 1 97 ? 6.930 -9.310 -7.268 1.00 97.00 97 LYS A C 1
ATOM 761 O O . LYS A 1 97 ? 6.267 -10.315 -7.511 1.00 97.00 97 LYS A O 1
ATOM 766 N N . GLN A 1 98 ? 8.214 -9.375 -6.938 1.00 96.25 98 GLN A N 1
ATOM 767 C CA . GLN A 1 98 ? 8.947 -10.637 -6.922 1.00 96.25 98 GLN A CA 1
ATOM 768 C C . GLN A 1 98 ? 8.692 -11.426 -5.638 1.00 96.25 98 GLN A C 1
ATOM 770 O O . GLN A 1 98 ? 8.427 -10.867 -4.567 1.00 96.25 98 GLN A O 1
ATOM 775 N N . ARG A 1 99 ? 8.789 -12.755 -5.730 1.00 95.62 99 ARG A N 1
ATOM 776 C CA . ARG A 1 99 ? 8.719 -13.626 -4.555 1.00 95.62 99 ARG A CA 1
ATOM 777 C C . ARG A 1 99 ? 9.896 -13.326 -3.611 1.00 95.62 99 ARG A C 1
ATOM 779 O O . ARG A 1 99 ? 11.039 -13.297 -4.065 1.00 95.62 99 ARG A O 1
ATOM 786 N N . PRO A 1 100 ? 9.655 -13.142 -2.301 1.00 94.31 100 PRO A N 1
ATOM 787 C CA . PRO A 1 100 ? 10.743 -13.013 -1.345 1.00 94.31 100 PRO A CA 1
ATOM 788 C C . PRO A 1 100 ? 11.424 -14.370 -1.135 1.00 94.31 100 PRO A C 1
ATOM 790 O O . PRO A 1 100 ? 10.756 -15.392 -0.977 1.00 94.31 100 PRO A O 1
ATOM 793 N N . TYR A 1 101 ? 12.753 -14.362 -1.073 1.00 94.44 101 TYR A N 1
ATOM 794 C CA . TYR A 1 101 ? 13.564 -15.528 -0.726 1.00 94.44 101 TYR A CA 1
ATOM 795 C C . TYR A 1 101 ? 14.373 -15.227 0.542 1.00 94.44 101 TYR A C 1
ATOM 797 O O . TYR A 1 101 ? 14.822 -14.091 0.722 1.00 94.44 101 TYR A O 1
ATOM 805 N N . PRO A 1 102 ? 14.560 -16.206 1.447 1.00 95.56 102 PRO A N 1
ATOM 806 C CA . PRO A 1 102 ? 15.418 -16.013 2.607 1.00 95.56 102 PRO A CA 1
ATOM 807 C C . PRO A 1 102 ? 16.875 -15.823 2.169 1.00 95.56 102 PRO A C 1
ATOM 809 O O . PRO A 1 102 ? 17.298 -16.363 1.151 1.00 95.56 102 PRO A O 1
ATOM 812 N N . ILE A 1 103 ? 17.665 -15.120 2.986 1.00 94.38 103 ILE A N 1
ATOM 813 C CA . ILE A 1 103 ? 19.092 -14.854 2.710 1.00 94.38 103 ILE A CA 1
ATOM 814 C C . ILE A 1 103 ? 19.891 -16.160 2.525 1.00 94.38 103 ILE A C 1
ATOM 816 O O . ILE A 1 103 ? 20.873 -16.193 1.794 1.00 94.38 103 ILE A O 1
ATOM 820 N N . SER A 1 104 ? 19.458 -17.254 3.158 1.00 96.69 104 SER A N 1
ATOM 821 C CA . SER A 1 104 ? 20.079 -18.578 3.049 1.00 96.69 104 SER A CA 1
ATOM 822 C C . SER A 1 104 ? 19.705 -19.364 1.786 1.00 96.69 104 SER A C 1
ATOM 824 O O . SER A 1 104 ? 20.195 -20.479 1.607 1.00 96.69 104 SER A O 1
ATOM 826 N N . TYR A 1 105 ? 18.823 -18.848 0.927 1.00 96.50 105 TYR A N 1
ATOM 827 C CA . TYR A 1 105 ? 18.383 -19.559 -0.269 1.00 96.50 105 TYR A CA 1
ATOM 828 C C . TYR A 1 105 ? 19.515 -19.659 -1.303 1.00 96.50 105 TYR A C 1
ATOM 830 O O . TYR A 1 105 ? 20.055 -18.650 -1.742 1.00 96.50 105 TYR A O 1
ATOM 838 N N . GLN A 1 106 ? 19.860 -20.887 -1.702 1.00 95.50 106 GLN A N 1
ATOM 839 C CA . GLN A 1 106 ? 20.925 -21.183 -2.678 1.00 95.50 106 GLN A CA 1
ATOM 840 C C . GLN A 1 106 ? 20.392 -21.693 -4.028 1.00 95.50 106 GLN A C 1
ATOM 842 O O . GLN A 1 106 ? 21.170 -22.020 -4.922 1.00 95.50 106 GLN A O 1
ATOM 847 N N . GLY A 1 107 ? 19.070 -21.813 -4.167 1.00 94.75 107 GLY A N 1
ATOM 848 C CA . GLY A 1 107 ? 18.439 -22.270 -5.400 1.00 94.75 107 GLY A CA 1
ATOM 849 C C . GLY A 1 107 ? 18.370 -21.179 -6.468 1.00 94.75 107 GLY A C 1
ATOM 850 O O . GLY A 1 107 ? 18.736 -20.024 -6.250 1.00 94.75 107 GLY A O 1
ATOM 851 N N . LYS A 1 108 ? 17.832 -21.538 -7.635 1.00 94.25 108 LYS A N 1
ATOM 852 C CA . LYS A 1 108 ? 17.523 -20.564 -8.684 1.00 94.25 108 LYS A CA 1
ATOM 853 C C . LYS A 1 108 ? 16.390 -19.647 -8.210 1.00 94.25 108 LYS A C 1
ATOM 855 O O . LYS A 1 108 ? 15.376 -20.129 -7.703 1.00 94.25 108 LYS A O 1
ATOM 860 N N . ILE A 1 109 ? 16.581 -18.339 -8.364 1.00 93.75 109 ILE A N 1
ATOM 861 C CA . ILE A 1 109 ? 15.534 -17.332 -8.172 1.00 93.75 109 ILE A CA 1
ATOM 862 C C . ILE A 1 109 ? 14.791 -17.211 -9.498 1.00 93.75 109 ILE A C 1
ATOM 864 O O . ILE A 1 109 ? 15.386 -16.858 -10.516 1.00 93.75 109 ILE A O 1
ATOM 868 N N . GLU A 1 110 ? 13.511 -17.561 -9.490 1.00 94.00 110 GLU A N 1
ATOM 869 C CA . GLU A 1 110 ? 12.645 -17.427 -10.658 1.00 94.00 110 GLU A CA 1
ATOM 870 C C . GLU A 1 110 ? 11.937 -16.077 -10.645 1.00 94.00 110 GLU A C 1
ATOM 872 O O . GLU A 1 110 ? 11.476 -15.617 -9.593 1.00 94.00 110 GLU A O 1
ATOM 877 N N . PHE A 1 111 ? 11.860 -15.463 -11.824 1.00 94.19 111 PHE A N 1
ATOM 878 C CA . PHE A 1 111 ? 11.074 -14.260 -12.039 1.00 94.19 111 PHE A CA 1
ATOM 879 C C . PHE A 1 111 ? 9.589 -14.588 -11.867 1.00 94.19 111 PHE A C 1
ATOM 881 O O . PHE A 1 111 ? 9.118 -15.614 -12.356 1.00 94.19 111 PHE A O 1
ATOM 888 N N . THR A 1 112 ? 8.873 -13.756 -11.116 1.00 95.00 112 THR A N 1
ATOM 889 C CA . THR A 1 112 ? 7.430 -13.898 -10.887 1.00 95.00 112 THR A CA 1
ATOM 890 C C . THR A 1 112 ? 6.695 -12.817 -11.669 1.00 95.00 112 THR A C 1
ATOM 892 O O . THR A 1 112 ? 6.978 -11.640 -11.453 1.00 95.00 112 THR A O 1
ATOM 895 N N . GLU A 1 113 ? 5.760 -13.221 -12.526 1.00 87.94 113 GLU A N 1
ATOM 896 C CA . GLU A 1 113 ? 4.882 -12.368 -13.344 1.00 87.94 113 GLU A CA 1
ATOM 897 C C . GLU A 1 113 ? 3.417 -12.806 -13.247 1.00 87.94 113 GLU A C 1
ATOM 899 O O . GLU A 1 113 ? 3.174 -13.965 -12.826 1.00 87.94 113 GLU A O 1
#

Sequence (113 aa):
MKCKVLLLIGIFLTLGLTLFAGTIEHLYHFDAPKIYPYDDYHKIEMNGLMSISKPGEPELPSKSVQLLLPPGEQAVSITVIYKGKNDLSGEYNIYPKQRPYPISYQGKIEFTE

pLDDT: mean 89.97, std 8.99, range [58.94, 97.75]

Foldseek 3Di:
DVVVVVVVVVVVVVVVPPPDDDDDDDDDDWDDWDWDDDPVFIETDTPPFFAPDDAQAFGDTDDDDDDDDPPPDDDPDDDDDDDDDDDDDDDGRGQGDADDDDPPDPDDGDHTD